Protein AF-A0A1M5Z6H7-F1 (afdb_monomer_lite)

Structure (mmCIF, N/CA/C/O backbone):
data_AF-A0A1M5Z6H7-F1
#
_entry.id   AF-A0A1M5Z6H7-F1
#
loop_
_atom_site.group_PDB
_atom_site.id
_atom_site.type_symbol
_atom_site.label_atom_id
_atom_site.label_alt_id
_atom_site.label_comp_id
_atom_site.label_asym_id
_atom_site.label_entity_id
_atom_site.label_seq_id
_atom_site.pdbx_PDB_ins_code
_atom_site.Cartn_x
_atom_site.Cartn_y
_atom_site.Cartn_z
_atom_site.occupancy
_atom_site.B_iso_or_equiv
_atom_site.auth_seq_id
_atom_site.auth_comp_id
_atom_site.auth_asym_id
_atom_site.auth_atom_id
_atom_site.pdbx_PDB_model_num
ATOM 1 N N . MET A 1 1 ? 7.991 -14.975 -7.215 1.00 57.28 1 MET A N 1
ATOM 2 C CA . MET A 1 1 ? 6.597 -14.496 -7.390 1.00 57.28 1 MET A CA 1
ATOM 3 C C . MET A 1 1 ? 6.372 -13.141 -6.696 1.00 57.28 1 MET A C 1
ATOM 5 O O . MET A 1 1 ? 5.339 -12.924 -6.077 1.00 57.28 1 MET A O 1
ATOM 9 N N . ILE A 1 2 ? 7.325 -12.203 -6.812 1.00 64.50 2 ILE A N 1
ATOM 10 C CA . ILE A 1 2 ? 7.295 -10.897 -6.111 1.00 64.50 2 ILE A CA 1
ATOM 11 C C . ILE A 1 2 ? 6.140 -10.009 -6.613 1.00 64.50 2 ILE A C 1
ATOM 13 O O . ILE A 1 2 ? 5.600 -9.205 -5.862 1.00 64.50 2 ILE A O 1
ATOM 17 N N . MET A 1 3 ? 5.680 -10.251 -7.842 1.00 69.81 3 MET A N 1
ATOM 18 C CA . MET A 1 3 ? 4.562 -9.553 -8.480 1.00 69.81 3 MET A CA 1
ATOM 19 C C . MET A 1 3 ? 3.237 -9.630 -7.689 1.00 69.81 3 MET A C 1
ATOM 21 O O . MET A 1 3 ? 2.391 -8.756 -7.837 1.00 69.81 3 MET A O 1
ATOM 25 N N . MET A 1 4 ? 3.055 -10.635 -6.818 1.00 88.31 4 MET A N 1
ATOM 26 C CA . MET A 1 4 ? 1.843 -10.763 -5.994 1.00 88.31 4 MET A CA 1
ATOM 27 C C . MET A 1 4 ? 1.882 -9.953 -4.686 1.00 88.31 4 MET A C 1
ATOM 29 O O . MET A 1 4 ? 0.854 -9.835 -4.020 1.00 88.31 4 MET A O 1
ATOM 33 N N . LEU A 1 5 ? 3.033 -9.386 -4.300 1.00 90.25 5 LEU A N 1
ATOM 34 C CA . LEU A 1 5 ? 3.187 -8.694 -3.014 1.00 90.25 5 LEU A CA 1
ATOM 35 C C . LEU A 1 5 ? 2.225 -7.512 -2.816 1.00 90.25 5 LEU A C 1
ATOM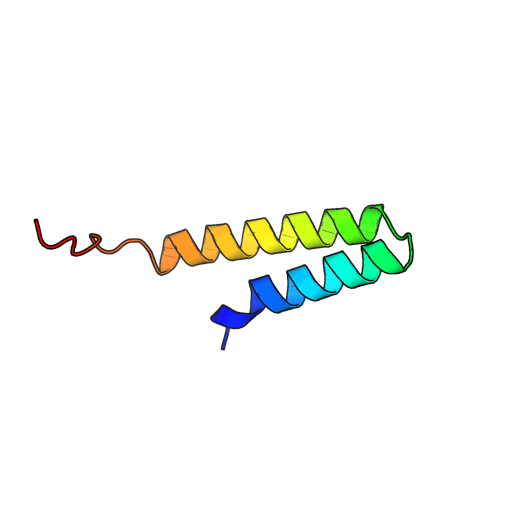 37 O O . LEU A 1 5 ? 1.631 -7.466 -1.741 1.00 90.25 5 LEU A O 1
ATOM 41 N N . PRO A 1 6 ? 1.993 -6.614 -3.799 1.00 91.06 6 PRO A N 1
ATOM 42 C CA . PRO A 1 6 ? 1.026 -5.527 -3.631 1.00 91.06 6 PRO A CA 1
ATOM 43 C C . PRO A 1 6 ? -0.392 -6.036 -3.341 1.00 91.06 6 PRO A C 1
ATOM 45 O O . PRO A 1 6 ? -1.124 -5.446 -2.550 1.00 91.06 6 PRO A O 1
ATOM 48 N N . PHE A 1 7 ? -0.777 -7.165 -3.943 1.00 93.69 7 PHE A N 1
ATOM 49 C CA . PHE A 1 7 ? -2.086 -7.773 -3.714 1.00 93.69 7 PHE A CA 1
ATOM 50 C C . PHE A 1 7 ? -2.188 -8.378 -2.312 1.00 93.69 7 PHE A C 1
ATOM 52 O O . PHE A 1 7 ? -3.201 -8.198 -1.640 1.00 93.69 7 PHE A O 1
ATOM 59 N N . LEU A 1 8 ? -1.129 -9.042 -1.839 1.00 95.44 8 LEU A N 1
ATOM 60 C CA . LEU A 1 8 ? -1.078 -9.592 -0.486 1.00 95.44 8 LEU A CA 1
ATOM 61 C C . LEU A 1 8 ? -1.130 -8.485 0.577 1.00 95.44 8 LEU A C 1
ATOM 63 O O . LEU A 1 8 ? -1.902 -8.574 1.531 1.00 95.44 8 LEU A O 1
ATOM 67 N N . THR A 1 9 ? -0.338 -7.423 0.418 1.00 95.69 9 THR A N 1
ATOM 68 C CA . THR A 1 9 ? -0.323 -6.301 1.367 1.00 95.69 9 THR A CA 1
ATOM 69 C C . THR A 1 9 ? -1.629 -5.511 1.327 1.00 95.69 9 THR A C 1
ATOM 71 O O . THR A 1 9 ? -2.113 -5.094 2.379 1.00 95.69 9 THR A O 1
ATOM 74 N N . GLY A 1 10 ? -2.252 -5.387 0.151 1.00 96.50 10 GLY A N 1
ATOM 75 C CA . GLY A 1 10 ? -3.583 -4.803 -0.012 1.00 96.50 10 GLY A CA 1
ATOM 76 C C . GLY A 1 10 ? -4.675 -5.628 0.674 1.00 96.50 10 GLY A C 1
ATOM 77 O O . GLY A 1 10 ? -5.503 -5.078 1.400 1.00 96.50 10 GLY A O 1
ATOM 78 N N . MET A 1 11 ? -4.642 -6.956 0.531 1.00 97.50 11 MET A N 1
ATOM 79 C CA . MET A 1 11 ? -5.547 -7.864 1.243 1.00 97.50 11 MET A CA 1
ATOM 80 C C . MET A 1 11 ? -5.421 -7.700 2.765 1.00 97.50 11 MET A C 1
ATOM 82 O O . MET A 1 11 ? -6.436 -7.606 3.456 1.00 97.50 11 MET A O 1
ATOM 86 N N . LEU A 1 12 ? -4.194 -7.617 3.291 1.00 97.56 12 LEU A N 1
ATOM 87 C CA . LEU A 1 12 ? -3.953 -7.391 4.719 1.00 97.56 12 LEU A CA 1
ATOM 88 C C . LEU A 1 12 ? -4.465 -6.019 5.179 1.00 97.56 12 LEU A C 1
ATOM 90 O O . LEU A 1 12 ? -5.106 -5.937 6.225 1.00 97.56 12 LEU A O 1
ATOM 94 N N . ALA A 1 13 ? -4.262 -4.960 4.390 1.00 97.81 13 ALA A N 1
ATOM 95 C CA . ALA A 1 13 ? -4.838 -3.641 4.663 1.00 97.81 13 ALA A CA 1
ATOM 96 C C . ALA A 1 13 ? -6.367 -3.705 4.800 1.00 97.81 13 ALA A C 1
ATOM 98 O O . ALA A 1 13 ? -6.919 -3.224 5.792 1.00 97.81 13 ALA A O 1
ATOM 99 N N . VAL A 1 14 ? -7.051 -4.346 3.848 1.00 97.88 14 VAL A N 1
ATOM 100 C CA . VAL A 1 14 ? -8.513 -4.514 3.879 1.00 97.88 14 VAL A CA 1
ATOM 101 C C . VAL A 1 14 ? -8.947 -5.326 5.098 1.00 97.88 14 VAL A C 1
ATOM 103 O O . VAL A 1 14 ? -9.878 -4.924 5.795 1.00 97.88 14 VAL A O 1
ATOM 106 N N . TRP A 1 15 ? -8.248 -6.419 5.413 1.00 98.25 15 TRP A N 1
ATOM 107 C CA . TRP A 1 15 ? -8.520 -7.232 6.599 1.00 98.25 15 TRP A CA 1
ATOM 108 C C . TRP A 1 15 ? -8.430 -6.415 7.896 1.00 98.25 15 TRP A C 1
ATOM 110 O O . TRP A 1 15 ? -9.343 -6.455 8.724 1.00 98.25 15 TRP A O 1
ATOM 120 N N . PHE A 1 16 ? -7.374 -5.613 8.062 1.00 98.00 16 PHE A N 1
ATOM 121 C CA . PHE A 1 16 ? -7.245 -4.711 9.209 1.00 98.00 16 PHE A CA 1
ATOM 122 C C . PHE A 1 16 ? -8.328 -3.629 9.228 1.00 98.00 16 PHE A C 1
ATOM 124 O O . PHE A 1 16 ? -8.829 -3.291 10.303 1.00 98.00 16 PHE A O 1
ATOM 131 N N . GLY A 1 17 ? -8.743 -3.135 8.059 1.00 97.50 17 GLY A N 1
ATOM 132 C CA . GLY A 1 17 ? -9.884 -2.233 7.910 1.00 97.50 17 GLY A CA 1
ATOM 133 C C . GLY A 1 17 ? -11.188 -2.846 8.428 1.00 97.50 17 GLY A C 1
ATOM 134 O O . GLY A 1 17 ? -11.867 -2.223 9.242 1.00 97.50 17 GLY A O 1
ATOM 135 N N . ILE A 1 18 ? -11.489 -4.091 8.043 1.00 98.31 18 ILE A N 1
ATOM 136 C CA . ILE A 1 18 ? -12.668 -4.847 8.509 1.00 98.31 18 ILE A CA 1
ATOM 137 C C . ILE A 1 18 ? -12.627 -5.049 10.031 1.00 98.31 18 ILE A C 1
ATOM 139 O O . ILE A 1 18 ? -13.648 -4.940 10.704 1.00 98.31 18 ILE A O 1
ATOM 143 N N . ARG A 1 19 ? -11.442 -5.294 10.602 1.00 97.81 19 ARG A N 1
ATOM 144 C CA . ARG A 1 19 ? -11.239 -5.442 12.056 1.00 97.81 19 ARG A CA 1
ATOM 145 C C . ARG A 1 19 ? -11.254 -4.108 12.820 1.00 97.81 19 ARG A C 1
ATOM 147 O O . ARG A 1 19 ? -11.050 -4.117 14.031 1.00 97.81 19 ARG A O 1
ATOM 154 N N . GLY A 1 20 ? -11.448 -2.973 12.144 1.00 97.44 20 GLY A N 1
ATOM 155 C CA . GLY A 1 20 ? -11.439 -1.635 12.745 1.00 97.44 20 GLY A CA 1
ATOM 156 C C . GLY A 1 20 ? -10.048 -1.121 13.140 1.00 97.44 20 GLY A C 1
ATOM 157 O O . GLY A 1 20 ? -9.930 -0.058 13.751 1.00 97.44 20 GLY A O 1
ATOM 158 N N . GLN A 1 21 ? -8.977 -1.831 12.778 1.00 97.25 21 GLN A N 1
ATOM 159 C CA . GLN A 1 21 ? -7.597 -1.494 13.130 1.00 97.25 21 GLN A CA 1
ATOM 160 C C . GLN A 1 21 ? -7.031 -0.455 12.156 1.00 97.25 21 GLN A C 1
ATOM 162 O O . GLN A 1 21 ? -6.211 -0.755 11.287 1.00 97.25 21 GLN A O 1
ATOM 167 N N . ARG A 1 22 ? -7.486 0.795 12.305 1.00 95.81 22 ARG A N 1
ATOM 168 C CA . ARG A 1 22 ? -7.151 1.908 11.399 1.00 95.81 22 ARG A CA 1
ATOM 169 C C . ARG A 1 22 ? -5.643 2.140 11.215 1.00 95.81 22 ARG A C 1
ATOM 171 O O . ARG A 1 22 ? -5.245 2.280 10.061 1.00 95.81 22 ARG A O 1
ATOM 178 N N . PRO A 1 23 ? -4.793 2.140 12.267 1.00 97.19 23 PRO A N 1
ATOM 179 C CA . PRO A 1 23 ? -3.358 2.354 12.082 1.00 97.19 23 PRO A CA 1
ATOM 180 C C . PRO A 1 23 ? -2.726 1.264 11.213 1.00 97.19 23 PRO A C 1
ATOM 182 O O . PRO A 1 23 ? -2.054 1.575 10.238 1.00 97.19 23 PRO A O 1
ATOM 185 N N . ALA A 1 24 ? -3.025 -0.008 11.501 1.00 96.00 24 ALA A N 1
ATOM 186 C CA . ALA A 1 24 ? -2.512 -1.140 10.734 1.00 96.00 24 ALA A CA 1
ATOM 187 C C . ALA A 1 24 ? -3.005 -1.122 9.277 1.00 96.00 24 ALA A C 1
ATOM 189 O O . ALA A 1 24 ? -2.213 -1.323 8.361 1.00 96.00 24 ALA A O 1
ATOM 190 N N . CYS A 1 25 ? -4.286 -0.811 9.051 1.00 97.88 25 CYS A N 1
ATOM 191 C CA . CYS A 1 25 ? -4.854 -0.642 7.712 1.00 97.88 25 CYS A CA 1
ATOM 192 C C . CYS A 1 25 ? -4.082 0.407 6.893 1.00 97.88 25 CYS A C 1
ATOM 194 O O . CYS A 1 25 ? -3.635 0.121 5.782 1.00 97.88 25 CYS A O 1
ATOM 196 N N . LEU A 1 26 ? -3.864 1.599 7.462 1.00 98.06 26 LEU A N 1
ATOM 197 C CA . LEU A 1 26 ? -3.134 2.678 6.793 1.00 98.06 26 LEU A CA 1
ATOM 198 C C . LEU A 1 26 ? -1.664 2.317 6.551 1.00 98.06 26 LEU A C 1
ATOM 200 O O . LEU A 1 26 ? -1.148 2.569 5.463 1.00 98.06 26 LEU A O 1
ATOM 204 N N . SER A 1 27 ? -1.000 1.679 7.519 1.00 97.81 27 SER A N 1
ATOM 205 C CA . SER A 1 27 ? 0.376 1.202 7.353 1.00 97.81 27 SER A CA 1
ATOM 206 C C . SER A 1 27 ? 0.496 0.200 6.203 1.00 97.81 27 SER A C 1
ATOM 208 O O . SER A 1 27 ? 1.396 0.327 5.378 1.00 97.81 27 SER A O 1
ATOM 210 N N . PHE A 1 28 ? -0.425 -0.760 6.088 1.00 97.75 28 PHE A N 1
ATOM 211 C CA . PHE A 1 28 ? -0.401 -1.738 4.997 1.00 97.75 28 PHE A CA 1
ATOM 212 C C . PHE A 1 28 ? -0.749 -1.131 3.634 1.00 97.75 28 PHE A C 1
ATOM 214 O O . PHE A 1 28 ? -0.180 -1.549 2.622 1.00 97.75 28 PHE A O 1
ATOM 221 N N . TRP A 1 29 ? -1.603 -0.105 3.584 1.00 97.94 29 TRP A N 1
ATOM 222 C CA . TRP A 1 29 ? -1.813 0.673 2.361 1.00 97.94 29 TRP A CA 1
ATOM 223 C C . TRP A 1 29 ? -0.541 1.402 1.924 1.00 97.94 29 TRP A C 1
ATOM 225 O O . TRP A 1 29 ? -0.164 1.323 0.755 1.00 97.94 29 TRP A O 1
ATOM 235 N N . ALA A 1 30 ? 0.171 2.040 2.857 1.00 98.12 30 ALA A N 1
ATOM 236 C CA . ALA A 1 30 ? 1.447 2.689 2.565 1.00 98.12 30 ALA A CA 1
ATOM 237 C C . ALA A 1 30 ? 2.506 1.685 2.072 1.00 98.12 30 ALA A C 1
ATOM 239 O O . ALA A 1 30 ? 3.189 1.951 1.084 1.00 98.12 30 ALA A O 1
ATOM 240 N N . ILE A 1 31 ? 2.597 0.506 2.701 1.00 97.00 31 ILE A N 1
ATOM 241 C CA . ILE A 1 31 ? 3.487 -0.579 2.257 1.00 97.00 31 ILE A CA 1
ATOM 242 C C . ILE A 1 31 ? 3.121 -1.027 0.837 1.00 97.00 31 ILE A C 1
ATOM 244 O O . ILE A 1 31 ? 4.005 -1.151 -0.006 1.00 97.00 31 ILE A O 1
ATOM 248 N N . THR A 1 32 ? 1.831 -1.223 0.553 1.00 96.81 32 THR A N 1
ATOM 249 C CA . THR A 1 32 ? 1.346 -1.608 -0.783 1.00 96.81 32 THR A CA 1
ATOM 250 C C . THR A 1 32 ? 1.802 -0.616 -1.849 1.00 96.81 32 THR A C 1
ATOM 252 O O . THR A 1 32 ? 2.356 -1.023 -2.870 1.00 96.81 32 THR A O 1
ATOM 255 N N . LEU A 1 33 ? 1.631 0.686 -1.592 1.00 96.31 33 LEU A N 1
ATOM 256 C CA . LEU A 1 33 ? 2.064 1.744 -2.506 1.00 96.31 33 LEU A CA 1
ATOM 257 C C . LEU A 1 33 ? 3.584 1.764 -2.693 1.00 96.31 33 LEU A C 1
ATOM 259 O O . LEU A 1 33 ? 4.052 1.880 -3.823 1.00 96.31 33 LEU A O 1
ATOM 263 N N . ALA A 1 34 ? 4.355 1.615 -1.614 1.00 96.50 34 ALA A N 1
ATOM 264 C CA . ALA A 1 34 ? 5.813 1.594 -1.684 1.00 96.50 34 ALA A CA 1
ATOM 265 C C . ALA A 1 34 ? 6.326 0.412 -2.521 1.00 96.50 34 ALA A C 1
ATOM 267 O O . ALA A 1 34 ? 7.154 0.600 -3.411 1.00 96.50 34 ALA A O 1
ATOM 268 N N . VAL A 1 35 ? 5.797 -0.794 -2.287 1.00 94.31 35 VAL A N 1
ATOM 269 C CA . VAL A 1 35 ? 6.158 -1.992 -3.060 1.00 94.31 35 VAL A CA 1
ATOM 270 C C . VAL A 1 35 ? 5.790 -1.813 -4.530 1.00 94.31 35 VAL A C 1
ATOM 272 O O . VAL A 1 35 ? 6.608 -2.111 -5.398 1.00 94.31 35 VAL A O 1
ATOM 275 N N . PHE A 1 36 ? 4.593 -1.296 -4.818 1.00 92.31 36 PHE A N 1
ATOM 276 C CA . PHE A 1 36 ? 4.155 -1.036 -6.187 1.00 92.31 36 PHE A CA 1
ATOM 277 C C . PHE A 1 36 ? 5.070 -0.030 -6.899 1.00 92.31 36 PHE A C 1
ATOM 279 O O . PHE A 1 36 ? 5.563 -0.321 -7.985 1.00 92.31 36 PHE A O 1
ATOM 286 N N . ALA A 1 37 ? 5.373 1.107 -6.270 1.00 93.12 37 ALA A N 1
ATOM 287 C CA . ALA A 1 37 ? 6.237 2.134 -6.850 1.00 93.12 37 ALA A CA 1
ATOM 288 C C . ALA A 1 37 ? 7.652 1.608 -7.140 1.00 93.12 37 ALA A C 1
ATOM 290 O O . ALA A 1 37 ? 8.203 1.845 -8.218 1.00 93.12 37 ALA A O 1
ATOM 291 N N . VAL A 1 38 ? 8.229 0.849 -6.202 1.00 92.44 38 VAL A N 1
ATOM 292 C CA . VAL A 1 38 ? 9.529 0.191 -6.390 1.00 92.44 38 VAL A CA 1
ATOM 293 C C . VAL A 1 38 ? 9.462 -0.808 -7.544 1.00 92.44 38 VAL A C 1
ATOM 295 O O . VAL A 1 38 ? 10.364 -0.843 -8.377 1.00 92.44 38 VAL A O 1
ATOM 298 N N . TRP A 1 39 ? 8.386 -1.589 -7.643 1.00 90.12 39 TRP A N 1
ATOM 299 C CA . TRP A 1 39 ? 8.215 -2.553 -8.726 1.00 90.12 39 TRP A CA 1
ATOM 300 C C . TRP A 1 39 ? 8.129 -1.879 -10.098 1.00 90.12 39 TRP A C 1
ATOM 302 O O . TRP A 1 39 ? 8.847 -2.288 -11.011 1.00 90.12 39 TRP A O 1
ATOM 312 N N . CYS A 1 40 ? 7.325 -0.817 -10.228 1.00 88.25 40 CYS A N 1
ATOM 313 C CA . CYS A 1 40 ? 7.231 -0.008 -11.445 1.00 88.25 40 CYS A CA 1
ATOM 314 C C . CYS A 1 40 ? 8.601 0.523 -11.872 1.00 88.25 40 CYS A C 1
ATOM 316 O O . CYS A 1 40 ? 8.961 0.417 -13.040 1.00 88.25 40 CYS A O 1
ATOM 318 N N . ARG A 1 41 ? 9.403 1.016 -10.922 1.00 89.44 41 ARG A N 1
ATOM 319 C CA . ARG A 1 41 ? 10.757 1.510 -11.201 1.00 89.44 41 ARG A CA 1
ATOM 320 C C . ARG A 1 41 ? 11.690 0.447 -11.790 1.00 89.44 41 ARG A C 1
ATOM 322 O O . ARG A 1 41 ? 12.614 0.815 -12.500 1.00 89.44 41 ARG A O 1
ATOM 329 N N . PHE A 1 42 ? 11.496 -0.830 -11.475 1.00 87.56 42 PHE A N 1
ATOM 330 C CA . PHE A 1 42 ? 12.369 -1.903 -11.964 1.00 87.56 42 PHE A CA 1
ATOM 331 C C . PHE A 1 42 ? 11.821 -2.654 -13.182 1.00 87.56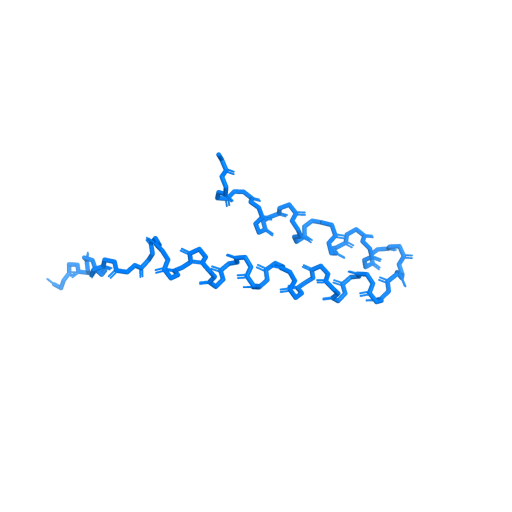 42 PHE A C 1
ATOM 333 O O . PHE A 1 42 ? 12.604 -3.274 -13.889 1.00 87.56 42 PHE A O 1
ATOM 340 N N . HIS A 1 43 ? 10.504 -2.634 -13.408 1.00 86.12 43 HIS A N 1
ATOM 341 C CA . HIS A 1 43 ? 9.853 -3.502 -14.402 1.00 86.12 43 HIS A CA 1
ATOM 342 C C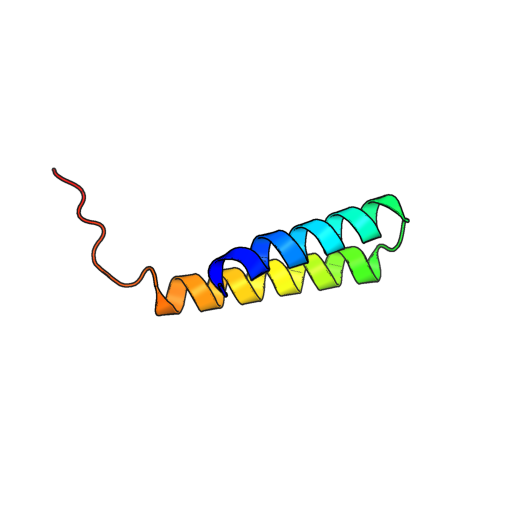 . HIS A 1 43 ? 8.988 -2.757 -15.424 1.00 86.12 43 HIS A C 1
ATOM 344 O O . HIS A 1 43 ? 8.530 -3.369 -16.380 1.00 86.12 43 HIS A O 1
ATOM 350 N N . MET A 1 44 ? 8.717 -1.466 -15.224 1.00 83.56 44 MET A N 1
ATOM 351 C CA . MET A 1 44 ? 7.924 -0.634 -16.140 1.00 83.56 44 MET A CA 1
ATOM 352 C C . MET A 1 44 ? 8.770 0.520 -16.689 1.00 83.56 44 MET A C 1
ATOM 354 O O . MET A 1 44 ? 8.312 1.656 -16.778 1.00 83.56 44 MET A O 1
ATOM 358 N N . THR A 1 45 ? 10.038 0.238 -16.986 1.00 83.38 45 THR A N 1
ATOM 359 C CA . THR A 1 45 ? 11.001 1.213 -17.520 1.00 83.38 45 THR A CA 1
ATOM 360 C C . THR A 1 45 ? 11.193 1.115 -19.023 1.00 83.38 45 THR A C 1
ATOM 362 O O . THR A 1 45 ? 11.725 2.047 -19.622 1.00 83.38 45 THR A O 1
ATOM 365 N N . ASP A 1 46 ? 10.787 0.003 -19.631 1.00 79.94 46 ASP A N 1
ATOM 366 C CA . ASP A 1 46 ? 10.882 -0.164 -21.073 1.00 79.94 46 ASP A CA 1
ATOM 367 C C . ASP A 1 46 ? 9.852 0.721 -21.789 1.00 79.94 46 ASP A C 1
ATOM 369 O O . ASP A 1 46 ? 8.756 0.947 -21.257 1.00 79.94 46 ASP A O 1
ATOM 373 N N . PRO A 1 47 ? 10.174 1.235 -22.992 1.00 80.00 47 PRO A N 1
ATOM 374 C CA . PRO A 1 47 ? 9.233 2.008 -23.784 1.00 80.00 47 PRO A CA 1
ATOM 375 C C . PRO A 1 47 ? 7.946 1.215 -23.971 1.00 80.00 47 PRO A C 1
ATOM 377 O O . PRO A 1 47 ? 7.966 0.074 -24.438 1.00 80.00 47 PRO A O 1
ATOM 380 N N . LEU A 1 48 ? 6.819 1.831 -23.618 1.00 76.69 48 LEU A N 1
ATOM 381 C CA . LEU A 1 48 ? 5.523 1.249 -23.912 1.00 76.69 48 LEU A CA 1
ATOM 382 C C . LEU A 1 48 ? 5.409 1.193 -25.439 1.00 76.69 48 LEU A C 1
ATOM 384 O O . LEU A 1 48 ? 5.325 2.237 -26.086 1.00 76.69 48 LEU A O 1
ATOM 388 N N . GLY A 1 49 ? 5.467 -0.014 -26.005 1.00 74.75 49 GLY A N 1
ATOM 389 C CA . GLY A 1 49 ? 5.292 -0.277 -27.433 1.00 74.75 49 GLY A CA 1
ATOM 390 C C . GLY A 1 49 ? 3.854 0.001 -27.855 1.00 74.75 49 GLY A C 1
ATOM 391 O O . GLY A 1 49 ? 3.101 -0.916 -28.165 1.00 74.75 49 GLY A O 1
ATOM 392 N N . LEU A 1 50 ? 3.453 1.266 -27.792 1.00 75.50 50 LEU A N 1
ATOM 393 C CA . LEU A 1 50 ? 2.205 1.754 -28.339 1.00 75.50 50 LEU A CA 1
ATOM 394 C C . LEU A 1 50 ? 2.366 1.707 -29.857 1.00 75.50 50 LEU A C 1
ATOM 396 O O . LEU A 1 50 ? 3.138 2.482 -30.421 1.00 75.50 50 LEU A O 1
ATOM 400 N N . SER A 1 51 ? 1.687 0.763 -30.510 1.00 73.25 51 SER A N 1
ATOM 401 C CA . SER A 1 51 ? 1.531 0.791 -31.962 1.00 73.25 51 SER A CA 1
ATOM 402 C C . SER A 1 51 ? 0.696 2.025 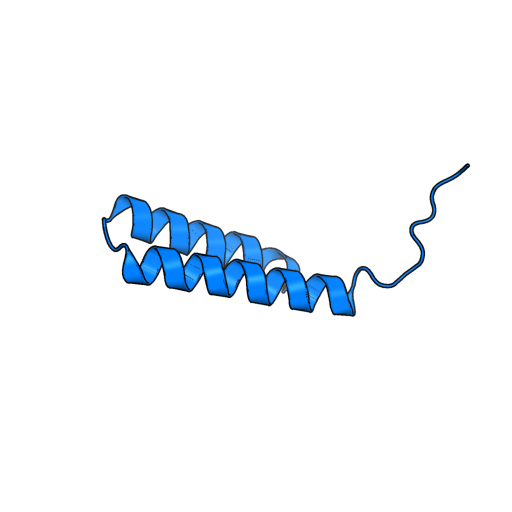-32.308 1.00 73.25 51 SER A C 1
ATOM 404 O O . SER A 1 51 ? -0.523 2.008 -32.118 1.00 73.25 51 SER A O 1
ATOM 406 N N . LEU A 1 52 ? 1.364 3.108 -32.707 1.00 58.41 52 LEU A N 1
ATOM 407 C CA . LEU A 1 52 ? 0.729 4.228 -33.401 1.00 58.41 52 LEU A CA 1
ATOM 408 C C . LEU A 1 52 ? 0.340 3.796 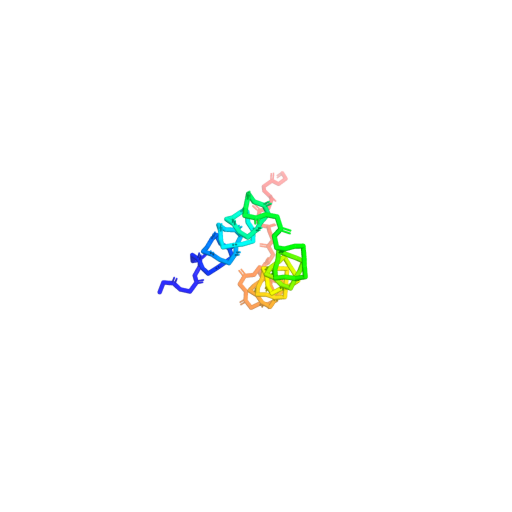-34.815 1.00 58.41 52 LEU A C 1
ATOM 410 O O . LEU A 1 52 ? 1.175 3.127 -35.466 1.00 58.41 52 LEU A O 1
#

Organism: NCBI:txid658167

Sequence (52 aa):
MIMMLPFLTGMLAVWFGIRGQRPACLSFWAITLAVFAVWCRFHMTDPLGLSL

Secondary structure (DSSP, 8-state):
-GGGHHHHHHHHHHHHHHTT-HHHHHHHHHHHHHHHHHHHHHHS-S------

InterPro domains:
  IPR046035 Protein of unknown function DUF5993 [PF19455] (3-52)

Foldseek 3Di:
DLVCQLVVLQVQLVVCVVVVVVVSNVVSNVVSVVSVVVCCVV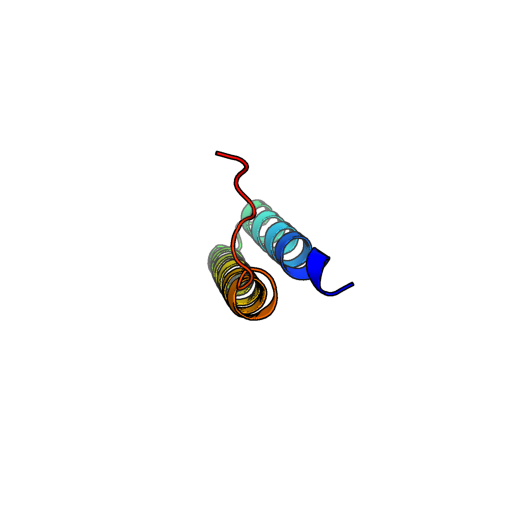PVPDPDPPPD

Radius of gyration: 14.38 Å; chains: 1; bounding box: 25×19×46 Å

pLDDT: mean 90.0, std 10.6, range [57.28, 98.31]